Protein AF-A0AAE0WHZ8-F1 (afdb_monomer)

pLDDT: mean 71.5, std 16.74, range [36.38, 95.0]

Sequence (108 aa):
MPCGLILYGVTLAHEMHWIAPIVGTGFVAFGLSVGGAVTMSYILDCYKEIGTQAITSIILIRNIVGFGITWGIQPWITGRLCLFIFGKAARGMTAKRYQSMALKVAVF

Solvent-accessible surface area (backbone atoms only — not comparable to full-atom values): 6044 Å² total; per-residue (Å²): 77,69,69,18,53,50,42,30,52,52,32,68,73,65,76,51,66,80,64,55,41,53,54,12,51,48,43,36,50,50,46,52,53,51,51,54,51,54,52,53,54,51,48,42,72,75,30,74,91,53,27,70,63,56,50,50,54,52,50,51,53,52,50,51,52,52,48,50,51,52,60,66,44,47,62,43,61,77,40,70,51,42,58,53,54,50,57,60,47,62,77,76,53,78,76,78,65,56,63,63,50,54,59,59,59,71,74,105

Radius of gyration: 18.34 Å; Cα contacts (8 Å, |Δi|>4): 41; chains: 1; bounding box: 38×27×50 Å

Mean predicted aligned error: 12.13 Å

Organism: NCBI:txid574656

Secondary structure (DSSP, 8-state):
-HHHHHHHHHHHHTT--THHHHHHHHHHHHHHHHHHHHHHHHHHHH-TTTHHHHHHHHHHHHHHHHHHHHHHHHHHHHTTHHHHHHHHHTTTS-TTTHHHHHHHHTT-

Foldseek 3Di:
DVVLVVQLVVCVVPVDDPVSNVV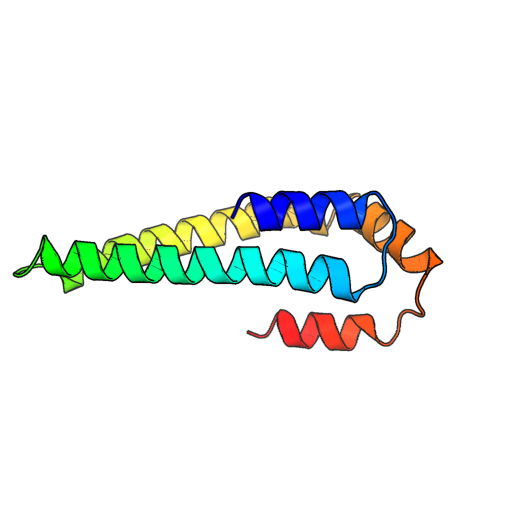SVVVVVVVVVVVVVVVLVVLCVVCVPCSVVVSVVVVVVVVVVVVVVVVVCVCVCVDDVVCVVCVVVVVPDDDPPVVVVVVVVVVD

Structure (mmCIF, N/CA/C/O backbone):
data_AF-A0AAE0WHZ8-F1
#
_entry.id   AF-A0AAE0WHZ8-F1
#
loop_
_atom_site.group_PDB
_atom_site.id
_atom_site.type_symbol
_atom_site.label_atom_id
_atom_site.label_alt_id
_atom_site.label_comp_id
_atom_site.label_asym_id
_atom_site.label_entity_id
_atom_site.label_seq_id
_atom_site.pdbx_PDB_ins_code
_atom_site.Cartn_x
_atom_site.Cartn_y
_atom_site.Cartn_z
_atom_site.occupancy
_atom_site.B_iso_or_equiv
_atom_site.auth_seq_id
_atom_site.auth_comp_id
_atom_site.auth_asym_id
_atom_site.auth_atom_id
_atom_site.pdbx_PDB_model_num
ATOM 1 N N . MET A 1 1 ? -2.776 -7.580 -5.957 1.00 73.00 1 MET A N 1
ATOM 2 C CA . MET A 1 1 ? -1.432 -6.962 -5.892 1.00 73.00 1 MET A CA 1
ATOM 3 C C . MET A 1 1 ? -0.361 -7.768 -6.634 1.00 73.00 1 MET A C 1
ATOM 5 O O . MET A 1 1 ? 0.174 -7.216 -7.584 1.00 73.00 1 MET A O 1
ATOM 9 N N . PRO A 1 2 ? -0.054 -9.042 -6.301 1.00 78.81 2 PRO A N 1
ATOM 10 C CA . PRO A 1 2 ? 1.135 -9.724 -6.840 1.00 78.81 2 PRO A CA 1
ATOM 11 C C . PRO A 1 2 ? 1.072 -9.983 -8.352 1.00 78.81 2 PRO A C 1
ATOM 13 O O . PRO A 1 2 ? 2.030 -9.701 -9.059 1.00 78.81 2 PRO A O 1
ATOM 16 N N . CYS A 1 3 ? -0.081 -10.419 -8.872 1.00 78.56 3 CYS A N 1
ATOM 17 C CA . CYS A 1 3 ? -0.269 -10.635 -10.311 1.00 78.56 3 CYS A CA 1
ATOM 18 C C . CYS A 1 3 ? -0.098 -9.337 -11.130 1.00 78.56 3 CYS A C 1
ATOM 20 O O . CYS A 1 3 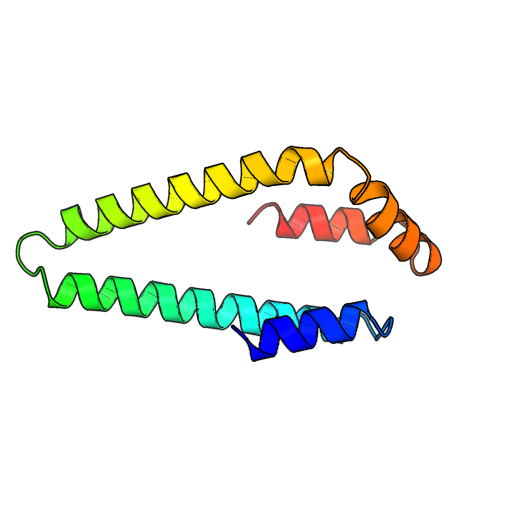? 0.562 -9.337 -12.162 1.00 78.56 3 CYS A O 1
ATOM 22 N N . GLY A 1 4 ? -0.607 -8.204 -10.626 1.00 78.00 4 GLY A N 1
ATOM 23 C CA . GLY A 1 4 ? -0.461 -6.899 -11.283 1.00 78.00 4 GLY A CA 1
ATOM 24 C C . GLY A 1 4 ? 0.979 -6.369 -11.280 1.00 78.00 4 GLY A C 1
ATOM 25 O O . GLY A 1 4 ? 1.416 -5.798 -12.274 1.00 78.00 4 GLY A O 1
ATOM 26 N N . LEU A 1 5 ? 1.741 -6.622 -10.207 1.00 77.75 5 LEU A N 1
ATOM 27 C CA . LEU A 1 5 ? 3.167 -6.273 -10.126 1.00 77.75 5 LEU A CA 1
ATOM 28 C C . LEU A 1 5 ? 4.021 -7.110 -11.085 1.00 77.75 5 LEU A C 1
ATOM 30 O O . LEU A 1 5 ? 4.916 -6.572 -11.735 1.00 77.75 5 LEU A O 1
ATOM 34 N N . ILE A 1 6 ? 3.719 -8.406 -11.208 1.00 81.69 6 ILE A N 1
ATOM 35 C CA . ILE A 1 6 ? 4.392 -9.298 -12.162 1.00 81.69 6 ILE A CA 1
ATOM 36 C C . ILE A 1 6 ? 4.081 -8.861 -13.595 1.00 81.69 6 ILE A C 1
ATOM 38 O O . ILE A 1 6 ? 5.003 -8.705 -14.392 1.00 81.69 6 ILE A O 1
ATOM 42 N N . LEU A 1 7 ? 2.808 -8.596 -13.913 1.00 78.56 7 LEU A N 1
ATOM 43 C CA . LEU A 1 7 ? 2.405 -8.132 -15.241 1.00 78.56 7 LEU A CA 1
ATOM 44 C C . LEU A 1 7 ? 3.108 -6.817 -15.601 1.00 78.56 7 LEU A C 1
ATOM 46 O O . LEU A 1 7 ? 3.695 -6.721 -16.675 1.00 78.56 7 LEU A O 1
ATOM 50 N N . TYR A 1 8 ? 3.119 -5.850 -14.677 1.00 74.44 8 TYR A N 1
ATOM 51 C CA . TYR A 1 8 ? 3.784 -4.560 -14.856 1.00 74.44 8 TYR A CA 1
ATOM 52 C C . TYR A 1 8 ? 5.299 -4.717 -15.088 1.00 74.44 8 TYR A C 1
ATOM 54 O O . TYR A 1 8 ? 5.849 -4.141 -16.031 1.00 74.44 8 TYR A O 1
ATOM 62 N N . GLY A 1 9 ? 5.968 -5.559 -14.294 1.00 71.69 9 GLY A N 1
ATOM 63 C CA . GLY A 1 9 ? 7.396 -5.850 -14.448 1.00 71.69 9 GLY A CA 1
ATOM 64 C C . GLY A 1 9 ? 7.737 -6.530 -15.779 1.00 71.69 9 GLY A C 1
ATOM 65 O O . GLY A 1 9 ? 8.676 -6.118 -16.460 1.00 71.69 9 GLY A O 1
ATOM 66 N N . VAL A 1 10 ? 6.944 -7.518 -16.200 1.00 75.56 10 VAL A N 1
ATOM 67 C CA . VAL A 1 10 ? 7.148 -8.238 -17.470 1.00 75.56 10 VAL A CA 1
ATOM 68 C C . VAL A 1 10 ? 6.890 -7.329 -18.675 1.00 75.56 10 VAL A C 1
ATOM 70 O O . VAL A 1 10 ? 7.639 -7.392 -19.652 1.00 75.56 10 VAL A O 1
ATOM 73 N N . THR A 1 11 ? 5.898 -6.434 -18.600 1.00 70.69 11 THR A N 1
ATOM 74 C CA . THR A 1 11 ? 5.634 -5.447 -19.662 1.00 70.69 11 THR A CA 1
ATOM 75 C C . THR A 1 11 ? 6.750 -4.426 -19.836 1.00 70.69 11 THR A C 1
ATOM 77 O O . THR A 1 11 ? 7.022 -4.026 -20.966 1.00 70.69 11 THR A O 1
ATOM 80 N N . LEU A 1 12 ? 7.427 -4.040 -18.750 1.00 63.00 12 LEU A N 1
ATOM 81 C CA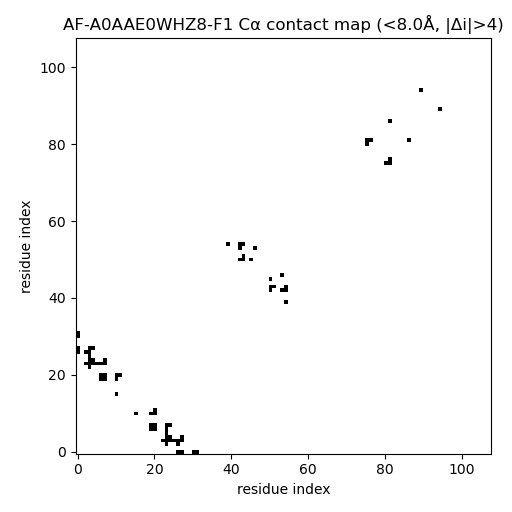 . LEU A 1 12 ? 8.586 -3.146 -18.806 1.00 63.00 12 LEU A CA 1
ATOM 82 C C . LEU A 1 12 ? 9.828 -3.830 -19.397 1.00 63.00 12 LEU A C 1
ATOM 84 O O . LEU A 1 12 ? 10.646 -3.161 -20.026 1.00 63.00 12 LEU A O 1
ATOM 88 N N . ALA A 1 13 ? 9.975 -5.145 -19.211 1.00 72.94 13 ALA A N 1
ATOM 89 C CA . ALA A 1 13 ? 11.110 -5.908 -19.731 1.00 72.94 13 ALA A CA 1
ATOM 90 C C . ALA A 1 13 ? 11.004 -6.216 -21.238 1.00 72.94 13 ALA A C 1
ATOM 92 O O . ALA A 1 13 ? 12.027 -6.258 -21.915 1.00 72.94 13 ALA A O 1
ATOM 93 N N . HIS A 1 14 ? 9.789 -6.410 -21.761 1.00 72.81 14 HIS A N 1
ATOM 94 C CA . HIS A 1 14 ? 9.550 -6.860 -23.141 1.00 72.81 14 HIS A CA 1
ATOM 95 C C . HIS A 1 14 ? 9.120 -5.755 -24.128 1.00 72.81 14 HIS A C 1
ATOM 97 O O . HIS A 1 14 ? 8.705 -6.082 -25.235 1.00 72.81 14 HIS A O 1
ATOM 103 N N . GLU A 1 15 ? 9.182 -4.469 -23.748 1.00 61.69 15 GLU A N 1
ATOM 104 C CA . GLU A 1 15 ? 8.775 -3.315 -24.588 1.00 61.69 15 GLU A CA 1
ATOM 105 C C . GLU A 1 15 ? 7.424 -3.527 -25.313 1.00 61.69 15 GLU A C 1
ATOM 107 O O . GLU A 1 15 ? 7.247 -3.201 -26.487 1.00 61.69 15 GLU A O 1
ATOM 112 N N . MET A 1 16 ? 6.453 -4.111 -24.601 1.00 63.00 16 MET A N 1
ATOM 113 C CA . MET A 1 16 ? 5.150 -4.472 -25.164 1.00 63.00 16 MET A CA 1
ATOM 114 C C . MET A 1 16 ? 4.231 -3.255 -25.350 1.00 63.00 16 MET A C 1
ATOM 116 O O . MET A 1 16 ? 4.436 -2.187 -24.774 1.00 63.00 16 MET A O 1
ATOM 120 N N . HIS A 1 17 ? 3.171 -3.441 -26.144 1.00 64.62 17 HIS A N 1
ATOM 121 C CA . HIS A 1 17 ? 2.161 -2.427 -26.459 1.00 64.62 17 HIS A CA 1
ATOM 122 C C . HIS A 1 17 ? 1.655 -1.689 -25.202 1.00 64.62 17 HIS A C 1
ATOM 124 O O . HIS A 1 17 ? 1.356 -2.316 -24.186 1.00 64.62 17 HIS A O 1
ATOM 130 N N . TRP A 1 18 ? 1.501 -0.363 -25.294 1.00 66.75 18 TRP A N 1
ATOM 131 C CA . TRP A 1 18 ? 1.189 0.569 -24.191 1.00 66.75 18 TRP A CA 1
ATOM 132 C C . TRP A 1 18 ? -0.018 0.199 -23.305 1.00 66.75 18 TRP A C 1
ATOM 134 O O . TRP A 1 18 ? -0.092 0.629 -22.158 1.00 66.75 18 TRP A O 1
ATOM 144 N N . ILE A 1 19 ? -0.946 -0.618 -23.810 1.00 73.44 19 ILE A N 1
ATOM 145 C CA . ILE A 1 19 ? -2.121 -1.112 -23.077 1.00 73.44 19 ILE A CA 1
ATOM 146 C C . ILE A 1 19 ? -1.739 -2.105 -21.973 1.00 73.44 19 ILE A C 1
ATOM 148 O O . ILE A 1 19 ? -2.346 -2.109 -20.904 1.00 73.44 19 ILE A O 1
ATOM 152 N N . ALA A 1 20 ? -0.724 -2.936 -22.195 1.00 70.94 20 ALA A N 1
ATOM 153 C CA . ALA A 1 20 ? -0.354 -3.996 -21.265 1.00 70.94 20 ALA A CA 1
ATOM 154 C C . ALA A 1 20 ? 0.097 -3.479 -19.873 1.00 70.94 20 ALA A C 1
ATOM 156 O O . ALA A 1 20 ? -0.408 -3.989 -18.868 1.00 70.94 20 ALA A O 1
ATOM 157 N N . PRO A 1 21 ? 0.954 -2.440 -19.753 1.00 72.81 21 PRO A N 1
ATOM 158 C CA . PRO A 1 21 ? 1.288 -1.868 -18.447 1.00 72.81 21 PRO A CA 1
ATOM 159 C C . PRO A 1 21 ? 0.104 -1.152 -17.773 1.00 72.81 21 PRO A C 1
ATOM 161 O O . PRO A 1 21 ? 0.033 -1.153 -16.546 1.00 72.81 21 PRO A O 1
ATOM 164 N N . ILE A 1 22 ? -0.855 -0.603 -18.536 1.00 78.00 22 ILE A N 1
ATOM 165 C CA . ILE A 1 22 ? -2.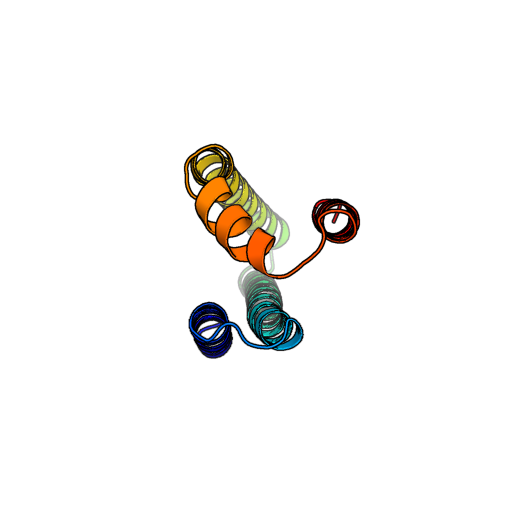071 0.044 -17.995 1.00 78.00 22 ILE A CA 1
ATOM 166 C C . ILE A 1 22 ? -2.983 -0.983 -17.312 1.00 78.00 22 ILE A C 1
ATOM 168 O O . ILE A 1 22 ? -3.540 -0.726 -16.246 1.00 78.00 22 ILE A O 1
ATOM 172 N N . VAL A 1 23 ? -3.115 -2.176 -17.892 1.00 81.62 23 VAL A N 1
ATOM 173 C CA . VAL A 1 23 ? -3.881 -3.265 -17.268 1.00 81.62 23 VAL A CA 1
ATOM 174 C C . VAL A 1 23 ? -3.207 -3.716 -15.965 1.00 81.62 23 VAL A C 1
ATOM 176 O O . VAL A 1 23 ? -3.884 -3.932 -14.960 1.00 81.62 23 VAL A O 1
ATOM 179 N N . GLY A 1 24 ? -1.871 -3.784 -15.942 1.00 79.25 24 GLY A N 1
ATOM 180 C CA . GLY A 1 24 ? -1.097 -4.140 -14.748 1.00 79.25 24 GLY A CA 1
ATOM 181 C C . GLY A 1 24 ? -1.289 -3.154 -13.597 1.00 79.25 24 GLY A C 1
ATOM 182 O O . GLY A 1 24 ? -1.575 -3.571 -12.471 1.00 79.25 24 GLY A O 1
ATOM 183 N N . THR A 1 25 ? -1.214 -1.850 -13.877 1.00 78.75 25 THR A N 1
ATOM 184 C CA . THR A 1 25 ? -1.478 -0.809 -12.871 1.00 78.75 25 THR A CA 1
ATOM 185 C C . THR A 1 25 ? -2.940 -0.791 -12.429 1.00 78.75 25 THR A C 1
ATOM 187 O O . THR A 1 25 ? -3.198 -0.590 -11.244 1.00 78.75 25 THR A O 1
ATOM 190 N N . GLY A 1 26 ? -3.891 -1.100 -13.316 1.00 83.50 26 GLY A N 1
ATOM 191 C CA . GLY A 1 26 ? -5.309 -1.254 -12.973 1.00 83.50 26 GLY A CA 1
ATOM 192 C C . GLY A 1 26 ? -5.562 -2.344 -11.925 1.00 83.50 26 GLY A C 1
ATOM 193 O O . GLY A 1 26 ? -6.242 -2.102 -10.927 1.00 83.50 26 GLY A O 1
ATOM 194 N N . PHE A 1 27 ? -4.946 -3.521 -12.075 1.00 85.62 27 PHE A N 1
ATOM 195 C CA . PHE A 1 27 ? -5.044 -4.595 -11.075 1.00 85.62 27 PHE A CA 1
ATOM 196 C C . PHE A 1 27 ? -4.383 -4.238 -9.733 1.00 85.62 27 PHE A C 1
ATOM 198 O O . PHE A 1 27 ? -4.814 -4.718 -8.676 1.00 85.62 27 PHE A O 1
ATOM 205 N N . VAL A 1 28 ? -3.329 -3.416 -9.761 1.00 85.62 28 VAL A N 1
ATOM 206 C CA . VAL A 1 28 ? -2.667 -2.890 -8.557 1.00 85.62 28 VAL A CA 1
ATOM 207 C C . VAL A 1 28 ? -3.511 -1.806 -7.880 1.00 85.62 28 VAL A C 1
ATOM 209 O O . VAL A 1 28 ? -3.605 -1.793 -6.660 1.00 85.62 28 VAL A O 1
ATOM 212 N N . ALA A 1 29 ? -4.191 -0.943 -8.629 1.00 85.69 29 ALA A N 1
ATOM 213 C CA . ALA A 1 29 ? -5.113 0.035 -8.054 1.00 85.69 29 ALA A CA 1
ATOM 214 C C . ALA A 1 29 ? -6.326 -0.660 -7.418 1.00 85.69 29 ALA A C 1
ATOM 216 O O . ALA A 1 29 ? -6.658 -0.409 -6.260 1.00 85.69 29 ALA A O 1
ATOM 217 N N . PHE A 1 30 ? -6.923 -1.615 -8.137 1.00 87.75 30 PHE A N 1
ATOM 218 C CA . PHE A 1 30 ? -8.124 -2.322 -7.701 1.00 87.75 30 PHE A CA 1
ATOM 219 C C . PHE A 1 30 ? -7.955 -2.992 -6.334 1.00 87.75 30 PHE A C 1
ATOM 221 O O . PHE A 1 30 ? -8.732 -2.743 -5.416 1.00 87.75 30 PHE A O 1
ATOM 228 N N . GLY A 1 31 ? -6.923 -3.819 -6.149 1.00 87.81 31 GLY A N 1
ATOM 229 C CA . GLY A 1 31 ? -6.769 -4.497 -4.859 1.00 87.81 31 GLY A CA 1
ATOM 230 C C . GLY A 1 31 ? -6.280 -3.585 -3.724 1.00 87.81 31 GLY A C 1
ATOM 231 O O . GLY A 1 31 ? -6.459 -3.956 -2.567 1.00 87.81 31 GLY A O 1
ATOM 232 N N . LEU A 1 32 ? -5.722 -2.402 -4.017 1.00 86.75 32 LEU A N 1
ATOM 233 C CA . LEU A 1 32 ? -5.415 -1.400 -2.993 1.00 86.75 32 LEU A CA 1
ATOM 234 C C . LEU A 1 32 ? -6.711 -0.742 -2.497 1.00 86.75 32 LEU A C 1
ATOM 236 O O . LEU A 1 32 ? -6.906 -0.595 -1.291 1.00 86.75 32 LEU A O 1
ATOM 240 N N . SER A 1 33 ? -7.625 -0.418 -3.420 1.00 88.75 33 SER A N 1
ATOM 241 C CA . SER A 1 33 ? -8.955 0.117 -3.108 1.00 88.75 33 SER A CA 1
ATOM 242 C C . SER A 1 33 ? -9.812 -0.887 -2.336 1.00 88.75 33 SER A C 1
ATOM 244 O O . SER A 1 33 ? -10.380 -0.531 -1.304 1.00 88.75 33 SER A O 1
ATOM 246 N N . VAL A 1 34 ? -9.857 -2.149 -2.780 1.00 92.62 34 VAL A N 1
ATOM 247 C CA . VAL A 1 34 ? -10.608 -3.214 -2.091 1.00 92.62 34 VAL A CA 1
ATOM 248 C C . VAL A 1 34 ? -10.036 -3.472 -0.697 1.00 92.62 34 VAL A C 1
ATOM 250 O O . VAL A 1 34 ? -10.791 -3.497 0.271 1.00 92.62 34 VAL A O 1
ATOM 253 N N . GLY A 1 35 ? -8.710 -3.593 -0.562 1.00 89.00 35 GLY A N 1
ATOM 254 C CA . GLY A 1 35 ? -8.072 -3.767 0.745 1.00 89.00 35 GLY A CA 1
ATOM 255 C C . GLY A 1 35 ? -8.365 -2.600 1.691 1.00 89.00 35 GLY A C 1
ATOM 256 O O . GLY A 1 35 ? -8.746 -2.814 2.838 1.00 89.00 35 GLY A O 1
ATOM 257 N N . GLY A 1 36 ? -8.272 -1.364 1.191 1.00 87.88 36 GLY A N 1
ATOM 258 C CA . GLY A 1 36 ? -8.560 -0.163 1.970 1.00 87.88 36 GLY A CA 1
ATOM 259 C C . GLY A 1 36 ? -9.997 -0.099 2.494 1.00 87.88 36 GLY A C 1
ATOM 260 O O . GLY A 1 36 ? -10.183 0.243 3.663 1.00 87.88 36 GLY A O 1
ATOM 261 N N . ALA A 1 37 ? -10.978 -0.446 1.656 1.00 89.19 37 ALA A N 1
ATOM 262 C CA . ALA A 1 37 ? -12.392 -0.457 2.023 1.00 89.19 37 ALA A CA 1
ATOM 263 C C . ALA A 1 37 ? -12.710 -1.548 3.058 1.00 89.19 37 ALA A C 1
ATOM 265 O O . ALA A 1 37 ? -13.333 -1.260 4.078 1.00 89.19 37 ALA A O 1
ATOM 266 N N . VAL A 1 38 ? -12.208 -2.773 2.852 1.00 91.88 38 VAL A N 1
ATOM 267 C CA . VAL A 1 38 ? -12.430 -3.902 3.775 1.00 91.88 38 VAL A CA 1
ATOM 268 C C . VAL A 1 38 ? -11.840 -3.615 5.157 1.00 91.88 38 VAL A C 1
ATOM 270 O O . VAL A 1 38 ? -12.491 -3.868 6.168 1.00 91.88 38 VAL A O 1
ATOM 273 N N . THR A 1 39 ? -10.636 -3.036 5.227 1.00 89.00 39 THR A N 1
ATOM 274 C CA . THR A 1 39 ? -10.023 -2.664 6.511 1.00 89.00 39 THR A CA 1
ATOM 275 C C . THR A 1 39 ? -10.855 -1.623 7.263 1.00 89.00 39 THR A C 1
ATOM 277 O O . THR A 1 39 ? -11.045 -1.761 8.467 1.00 89.00 39 THR A O 1
ATOM 280 N N . MET A 1 40 ? -11.370 -0.597 6.575 1.00 86.25 40 MET A N 1
ATOM 281 C CA . MET A 1 40 ? -12.199 0.444 7.202 1.00 86.25 40 MET A CA 1
ATOM 282 C C . MET A 1 40 ? -13.512 -0.119 7.756 1.00 86.25 40 MET A C 1
ATOM 284 O O . MET A 1 40 ? -13.872 0.203 8.888 1.00 86.25 40 MET A O 1
ATOM 288 N N . SER A 1 41 ? -14.189 -0.990 7.004 1.00 88.88 41 SER A N 1
ATOM 289 C CA . SER A 1 41 ? -15.403 -1.670 7.473 1.00 88.88 41 SER A CA 1
ATOM 290 C C . SER A 1 41 ? -15.130 -2.557 8.690 1.00 88.88 41 SER A C 1
ATOM 292 O O . SER A 1 41 ? -15.861 -2.483 9.670 1.00 88.88 41 SER A O 1
ATOM 294 N N . TYR A 1 42 ? -14.022 -3.303 8.693 1.00 88.62 42 TYR A N 1
ATOM 295 C CA . TYR A 1 42 ? -13.652 -4.151 9.829 1.00 88.62 42 TYR A CA 1
ATOM 296 C C . TYR A 1 42 ? -13.425 -3.355 11.126 1.00 88.62 42 TYR A C 1
ATOM 298 O O . TYR A 1 42 ? -13.846 -3.766 12.205 1.00 88.62 42 TYR A O 1
ATOM 306 N N . ILE A 1 43 ? -12.788 -2.184 11.035 1.00 84.75 43 ILE A N 1
ATOM 307 C CA . ILE A 1 43 ? -12.550 -1.318 12.201 1.00 84.75 43 ILE A CA 1
ATOM 308 C C . ILE A 1 43 ? -13.872 -0.808 12.788 1.00 84.75 43 ILE A C 1
ATOM 310 O O . ILE A 1 43 ? -14.013 -0.760 14.010 1.00 84.75 43 ILE A O 1
ATOM 314 N N . LEU A 1 44 ? -14.839 -0.456 11.935 1.00 84.50 44 LEU A N 1
ATOM 315 C CA . LEU A 1 44 ? -16.180 -0.048 12.365 1.00 84.50 44 LEU A CA 1
ATOM 316 C C . LEU A 1 44 ? -16.914 -1.172 13.093 1.00 84.50 44 LEU A C 1
ATOM 318 O O . LEU A 1 44 ? -17.572 -0.919 14.102 1.00 84.50 44 LEU A O 1
ATOM 322 N N . ASP A 1 45 ? -16.762 -2.403 12.610 1.00 85.50 45 ASP A N 1
ATOM 323 C CA . ASP A 1 45 ? -17.397 -3.569 13.217 1.00 85.50 45 ASP A CA 1
ATOM 324 C C . ASP A 1 45 ? -16.789 -3.911 14.587 1.00 85.50 45 ASP A C 1
ATOM 326 O O . ASP A 1 45 ? -17.523 -4.267 15.513 1.00 85.50 45 ASP A O 1
ATOM 330 N N . CYS A 1 46 ? -15.469 -3.754 14.754 1.00 85.25 46 CYS A N 1
ATOM 331 C CA . CYS A 1 46 ? -14.772 -4.025 16.016 1.00 85.25 46 CYS A CA 1
ATOM 332 C C . CYS A 1 46 ? -14.879 -2.893 17.057 1.00 85.25 46 CYS A C 1
ATOM 334 O O . CYS A 1 46 ? -14.839 -3.176 18.253 1.00 85.25 46 CYS A O 1
ATOM 336 N N . TYR A 1 47 ? -15.021 -1.629 16.639 1.00 77.69 47 TYR A N 1
ATOM 337 C CA . TYR A 1 47 ? -15.054 -0.456 17.528 1.00 77.69 47 TYR A CA 1
ATOM 338 C C . TYR A 1 47 ? -16.351 0.348 17.383 1.00 77.69 47 TYR A C 1
ATOM 340 O O . TYR A 1 47 ? -16.342 1.503 16.965 1.00 77.69 47 TYR A O 1
ATOM 348 N N . LYS A 1 48 ? -17.483 -0.236 17.785 1.00 72.38 48 LYS A N 1
ATOM 349 C CA . LYS A 1 48 ? -18.810 0.393 17.642 1.00 72.38 48 LYS A CA 1
ATOM 350 C C . LYS A 1 48 ? -18.986 1.726 18.381 1.00 72.38 48 LYS A C 1
ATOM 352 O O . LYS A 1 48 ? -19.665 2.603 17.862 1.00 72.38 48 LYS A O 1
ATOM 357 N N . GLU A 1 49 ? -18.373 1.904 19.552 1.00 74.75 49 GLU A N 1
ATOM 358 C CA . GLU A 1 49 ? -18.539 3.135 20.349 1.00 74.75 49 GLU A CA 1
ATOM 359 C C . GLU A 1 49 ? -17.549 4.253 19.989 1.00 74.75 49 GLU A C 1
ATOM 361 O O . GLU A 1 49 ? -17.853 5.429 20.170 1.00 74.75 49 GLU A O 1
ATOM 366 N N . ILE A 1 50 ? -16.372 3.911 19.450 1.00 79.50 50 ILE A N 1
ATOM 367 C CA . ILE A 1 50 ? -15.278 4.869 19.184 1.00 79.50 50 ILE A CA 1
ATOM 368 C C . ILE A 1 50 ? -14.836 4.849 17.707 1.00 79.50 50 ILE A C 1
ATOM 370 O O . ILE A 1 50 ? -13.777 5.372 17.347 1.00 79.50 50 ILE A O 1
ATOM 374 N N . GLY A 1 51 ? -15.646 4.247 16.831 1.00 77.19 51 GLY A N 1
ATOM 375 C CA . GLY A 1 51 ? -15.268 3.897 15.459 1.00 77.19 51 GLY A CA 1
ATOM 376 C C . GLY A 1 51 ? -14.766 5.084 14.642 1.00 77.19 51 GLY A C 1
ATOM 377 O O . GLY A 1 51 ? -13.740 4.988 13.974 1.00 77.19 51 GLY A O 1
ATOM 378 N N . THR A 1 52 ? -15.409 6.245 14.767 1.00 81.25 52 THR A N 1
ATOM 379 C CA . THR A 1 52 ? -15.015 7.456 14.030 1.00 81.25 52 THR A CA 1
ATOM 380 C C . THR A 1 52 ? -13.631 7.971 14.431 1.00 81.25 52 THR A C 1
ATOM 382 O O . THR A 1 52 ? -12.847 8.367 13.567 1.00 81.25 52 THR A O 1
ATOM 385 N N . GLN A 1 53 ? -13.291 7.944 15.723 1.00 86.81 53 GLN A N 1
ATOM 386 C CA . GLN A 1 53 ? -11.979 8.405 16.194 1.00 86.81 53 GLN A CA 1
ATOM 387 C C . GLN A 1 53 ? -10.869 7.432 15.765 1.00 86.81 53 GLN A C 1
ATOM 389 O O . GLN A 1 53 ? -9.803 7.867 15.327 1.00 86.81 53 GLN A O 1
ATOM 394 N N . ALA A 1 54 ? -11.149 6.125 15.805 1.00 85.88 54 ALA A N 1
ATOM 395 C CA . ALA A 1 54 ? -10.228 5.078 15.361 1.00 85.88 54 ALA A CA 1
ATOM 396 C C . ALA A 1 54 ? -9.972 5.109 13.841 1.00 85.88 54 ALA A C 1
ATOM 398 O O . ALA A 1 54 ? -8.836 4.976 13.393 1.00 85.88 54 ALA A O 1
ATOM 399 N N . ILE A 1 55 ? -11.002 5.336 13.023 1.00 89.00 55 ILE A N 1
ATOM 400 C CA . ILE A 1 55 ? -10.827 5.465 11.569 1.00 89.00 55 ILE A CA 1
ATOM 401 C C . ILE A 1 55 ? -10.026 6.720 11.227 1.00 89.00 55 ILE A C 1
ATOM 403 O O . ILE A 1 55 ? -9.129 6.669 10.384 1.00 89.00 55 ILE A O 1
ATOM 407 N N . THR A 1 56 ? -10.322 7.842 11.888 1.00 89.50 56 THR A N 1
ATOM 408 C CA . THR A 1 56 ? -9.653 9.121 11.616 1.00 89.50 56 THR A CA 1
ATOM 409 C C . THR A 1 56 ? -8.153 9.034 11.905 1.00 89.50 56 THR A C 1
ATOM 411 O O . THR A 1 56 ? -7.351 9.481 11.084 1.00 89.50 56 THR A O 1
ATOM 414 N N . SER A 1 57 ? -7.740 8.391 13.004 1.00 89.62 57 SER A N 1
ATOM 415 C CA . SER A 1 57 ? -6.315 8.197 13.316 1.00 89.62 57 SER A CA 1
ATOM 416 C C . SER A 1 57 ? -5.600 7.314 12.283 1.00 89.62 57 SER A C 1
ATOM 418 O O . SER A 1 57 ? -4.480 7.621 11.871 1.00 89.62 57 SER A O 1
ATOM 420 N N . ILE A 1 58 ? -6.261 6.274 11.773 1.00 89.44 58 ILE A N 1
ATOM 421 C CA . ILE A 1 58 ? -5.708 5.395 10.731 1.00 89.44 58 ILE A CA 1
ATOM 422 C C . ILE A 1 58 ? -5.598 6.119 9.385 1.00 89.44 58 ILE A C 1
ATOM 424 O O . ILE A 1 58 ? -4.615 5.936 8.662 1.00 89.44 58 ILE A O 1
ATOM 428 N N . ILE A 1 59 ? -6.569 6.970 9.045 1.00 90.00 59 ILE A N 1
ATOM 429 C CA . ILE A 1 59 ? -6.503 7.824 7.852 1.00 90.00 59 ILE A CA 1
ATOM 430 C C . ILE A 1 59 ? -5.337 8.812 7.970 1.00 90.00 59 ILE A C 1
ATOM 432 O O . ILE A 1 59 ? -4.600 8.990 7.000 1.00 90.00 59 ILE A O 1
ATOM 436 N N . LEU A 1 60 ? -5.118 9.413 9.142 1.00 92.12 60 LEU A N 1
ATOM 437 C CA . LEU A 1 60 ? -3.979 10.308 9.371 1.00 92.12 60 LEU A CA 1
ATOM 438 C C . LEU A 1 60 ? -2.643 9.588 9.153 1.00 92.12 60 LEU A C 1
ATOM 440 O O . LEU A 1 60 ? -1.814 10.066 8.378 1.00 92.12 60 LEU A O 1
ATOM 444 N N . ILE A 1 61 ? -2.462 8.403 9.744 1.00 91.62 61 ILE A N 1
ATOM 445 C CA . ILE A 1 61 ? -1.253 7.586 9.545 1.00 91.62 61 ILE A CA 1
ATOM 446 C C . ILE A 1 61 ? -1.065 7.252 8.058 1.00 91.62 61 ILE A C 1
ATOM 448 O O . ILE A 1 61 ? 0.038 7.380 7.526 1.00 91.62 61 ILE A O 1
ATOM 452 N N . ARG A 1 62 ? -2.145 6.887 7.356 1.00 88.06 62 ARG A N 1
ATOM 453 C CA . ARG A 1 62 ? -2.109 6.580 5.918 1.00 88.06 62 ARG A CA 1
ATOM 454 C C . ARG A 1 62 ? -1.637 7.777 5.081 1.00 88.06 62 ARG A C 1
ATOM 456 O O . ARG A 1 62 ? -0.833 7.593 4.169 1.00 88.06 62 ARG A O 1
ATOM 463 N N . ASN A 1 63 ? -2.088 8.989 5.406 1.00 89.38 63 ASN A N 1
ATOM 464 C CA . ASN A 1 63 ? -1.672 10.215 4.718 1.00 89.38 63 ASN A CA 1
ATOM 465 C C . ASN A 1 63 ? -0.212 10.586 5.009 1.00 89.38 63 ASN A C 1
ATOM 467 O O . ASN A 1 63 ? 0.498 11.001 4.097 1.00 89.38 63 ASN A O 1
ATOM 471 N N . ILE A 1 64 ? 0.267 10.378 6.240 1.00 95.00 64 ILE A N 1
ATOM 472 C CA . ILE A 1 64 ? 1.675 10.614 6.599 1.00 95.00 64 ILE A CA 1
ATOM 473 C C . ILE A 1 64 ? 2.595 9.659 5.832 1.00 95.00 64 ILE A C 1
ATOM 475 O O . ILE A 1 64 ? 3.608 10.090 5.284 1.00 95.00 64 ILE A O 1
ATOM 479 N N . VAL A 1 65 ? 2.233 8.376 5.736 1.00 90.75 65 VAL A N 1
ATOM 480 C CA . VAL A 1 65 ? 2.993 7.398 4.942 1.00 90.75 65 VAL A CA 1
ATOM 481 C C . VAL A 1 65 ? 2.984 7.779 3.459 1.00 90.75 65 VAL A C 1
ATOM 483 O O . VAL A 1 65 ? 4.036 7.758 2.822 1.00 90.75 65 VAL A O 1
ATOM 486 N N . GLY A 1 66 ? 1.833 8.189 2.915 1.00 84.88 66 GLY A N 1
ATOM 487 C CA . GLY A 1 66 ? 1.728 8.678 1.535 1.00 84.88 66 GLY A CA 1
ATOM 488 C C . GLY A 1 66 ? 2.609 9.903 1.267 1.00 84.88 66 GLY A C 1
ATOM 489 O O . GLY A 1 66 ? 3.330 9.947 0.266 1.00 84.88 66 GLY A O 1
ATOM 490 N N . PHE A 1 67 ? 2.626 10.861 2.194 1.00 86.88 67 PHE A N 1
ATOM 491 C CA . PHE A 1 67 ? 3.518 12.016 2.143 1.00 86.88 67 PHE A CA 1
ATOM 492 C C . PHE A 1 67 ? 4.995 11.604 2.216 1.00 86.88 67 PHE A C 1
ATOM 494 O O . PHE A 1 67 ? 5.796 12.059 1.402 1.00 86.88 67 PHE A O 1
ATOM 501 N N . GLY A 1 68 ? 5.353 10.691 3.123 1.00 89.69 68 GLY A N 1
ATOM 502 C CA . GLY A 1 68 ? 6.719 10.184 3.272 1.00 89.69 68 GLY A CA 1
ATOM 503 C C . GLY A 1 68 ? 7.232 9.467 2.022 1.00 89.69 68 GLY A C 1
ATOM 504 O O . GLY A 1 68 ? 8.357 9.714 1.591 1.00 89.69 68 GLY A O 1
ATOM 505 N N . ILE A 1 69 ? 6.395 8.640 1.388 1.00 83.75 69 ILE A N 1
ATOM 506 C CA . ILE A 1 69 ? 6.724 7.984 0.112 1.00 83.75 69 ILE A CA 1
ATOM 507 C C . ILE A 1 69 ? 6.917 9.032 -0.987 1.00 83.75 69 ILE A C 1
ATOM 509 O O . ILE A 1 69 ? 7.910 8.981 -1.706 1.00 83.75 69 ILE A O 1
ATOM 513 N N . THR A 1 70 ? 6.009 10.004 -1.097 1.00 79.12 70 THR A N 1
ATOM 514 C CA . THR A 1 70 ? 6.077 11.061 -2.121 1.00 79.12 70 THR A CA 1
ATOM 515 C C . THR A 1 70 ? 7.330 11.924 -1.955 1.00 79.12 70 THR A C 1
ATOM 517 O O . THR A 1 70 ? 8.024 12.225 -2.925 1.00 79.12 70 THR A O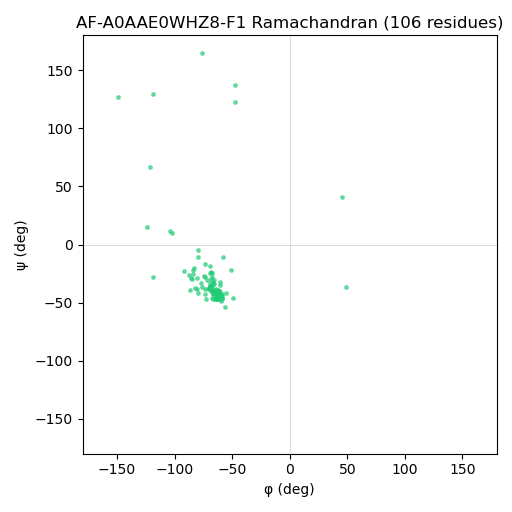 1
ATOM 520 N N . TRP A 1 71 ? 7.682 12.267 -0.718 1.00 81.81 71 TRP A N 1
ATOM 521 C CA . TRP A 1 71 ? 8.906 12.999 -0.411 1.00 81.81 71 TRP A CA 1
ATOM 522 C C . TRP A 1 71 ? 10.165 12.161 -0.689 1.00 81.81 71 TRP A C 1
ATOM 524 O O . TRP A 1 71 ? 11.124 12.662 -1.275 1.00 81.81 71 TRP A O 1
ATOM 534 N N . GLY A 1 72 ? 10.143 10.865 -0.362 1.00 79.06 72 GLY A N 1
ATOM 535 C CA . GLY A 1 72 ? 11.232 9.927 -0.650 1.00 79.06 72 GLY A CA 1
ATOM 536 C C . GLY A 1 72 ? 11.418 9.606 -2.138 1.00 79.06 72 GLY A C 1
ATOM 537 O O . GLY A 1 72 ? 12.528 9.274 -2.556 1.00 79.06 72 GLY A O 1
ATOM 538 N N . ILE A 1 73 ? 10.372 9.746 -2.958 1.00 75.94 73 ILE A N 1
ATOM 539 C CA . ILE A 1 73 ? 10.434 9.548 -4.415 1.00 75.94 73 ILE A CA 1
ATOM 540 C C . ILE A 1 73 ? 10.923 10.800 -5.160 1.00 75.94 73 ILE A C 1
ATOM 542 O O . ILE A 1 73 ? 11.470 10.689 -6.257 1.00 75.94 73 ILE A O 1
ATOM 546 N N . GLN A 1 74 ? 10.807 11.985 -4.554 1.00 69.44 74 GLN A N 1
ATOM 547 C CA . GLN A 1 74 ? 11.284 13.260 -5.102 1.00 69.44 74 GLN A CA 1
ATOM 548 C C . GLN A 1 74 ? 12.748 13.224 -5.617 1.00 69.44 74 GLN A C 1
ATOM 550 O O . GLN A 1 74 ? 12.988 13.674 -6.740 1.00 69.44 74 GLN A O 1
ATOM 555 N N . PRO A 1 75 ? 13.745 12.655 -4.898 1.00 66.25 75 PRO A N 1
ATOM 556 C CA . PRO A 1 75 ? 15.114 12.552 -5.415 1.00 66.25 75 PRO A CA 1
ATOM 557 C C . PRO A 1 75 ? 15.257 11.594 -6.609 1.00 66.25 75 PRO A C 1
ATOM 559 O O . PRO A 1 75 ? 16.161 11.773 -7.424 1.00 66.25 75 PRO A O 1
ATOM 562 N N . TRP A 1 76 ? 14.364 10.612 -6.759 1.00 61.22 76 TRP A N 1
ATOM 563 C CA . TRP A 1 76 ? 14.357 9.690 -7.902 1.00 61.22 76 TRP A CA 1
ATOM 564 C C . TRP A 1 76 ? 13.785 10.359 -9.152 1.00 61.22 76 TRP A C 1
ATOM 566 O O . TRP A 1 76 ? 14.276 10.140 -10.257 1.00 61.22 76 TRP A O 1
ATOM 576 N N . ILE A 1 77 ? 12.772 11.211 -8.989 1.00 61.19 77 ILE A N 1
ATOM 577 C CA . ILE A 1 77 ? 12.191 11.979 -10.097 1.00 61.19 77 ILE A CA 1
ATOM 578 C C . ILE A 1 77 ? 13.189 13.028 -10.603 1.00 61.19 77 ILE A C 1
ATOM 580 O O . ILE A 1 77 ? 13.310 13.232 -11.808 1.00 61.19 77 ILE A O 1
ATOM 584 N N . THR A 1 78 ? 13.953 13.655 -9.709 1.00 65.44 78 THR A N 1
ATOM 585 C CA . THR A 1 78 ? 14.923 14.694 -10.088 1.00 65.44 78 THR A CA 1
ATOM 586 C C . THR A 1 78 ? 16.277 14.119 -10.537 1.00 65.44 78 THR A C 1
ATOM 588 O O . THR A 1 78 ? 16.976 14.745 -11.332 1.00 65.44 78 THR A O 1
ATOM 591 N N . GLY A 1 79 ? 16.665 12.917 -10.091 1.00 63.75 79 GLY A N 1
ATOM 592 C CA . GLY A 1 79 ? 17.969 12.310 -10.386 1.00 63.75 79 GLY A CA 1
ATOM 593 C C . GLY A 1 79 ? 17.893 10.991 -11.159 1.00 63.75 79 GLY A C 1
ATOM 594 O O . GLY A 1 79 ? 17.215 10.075 -10.726 1.00 63.75 79 GLY A O 1
ATOM 595 N N . ARG A 1 80 ? 18.664 10.876 -12.257 1.00 54.59 80 ARG A N 1
ATOM 596 C CA . ARG A 1 80 ? 19.004 9.688 -13.097 1.00 54.59 80 ARG A CA 1
ATOM 597 C C . ARG A 1 80 ? 17.872 8.755 -13.587 1.00 54.59 80 ARG A C 1
ATOM 599 O O . ARG A 1 80 ? 17.949 8.316 -14.732 1.00 54.59 80 ARG A O 1
ATOM 606 N N . LEU A 1 81 ? 16.821 8.479 -12.817 1.00 53.12 81 LEU A N 1
ATOM 607 C CA . LEU A 1 81 ? 15.667 7.675 -13.226 1.00 53.12 81 LEU A CA 1
ATOM 608 C C . LEU A 1 81 ? 14.824 8.408 -14.275 1.00 53.12 81 LEU A C 1
ATOM 610 O O . LEU A 1 81 ? 14.371 7.780 -15.227 1.00 53.12 81 LEU A O 1
ATOM 614 N N . CYS A 1 82 ? 14.697 9.735 -14.172 1.00 52.94 82 CYS A N 1
ATOM 615 C CA . CYS A 1 82 ? 14.074 10.547 -15.216 1.00 52.94 82 CYS A CA 1
ATOM 616 C C . CYS A 1 82 ? 14.822 10.389 -16.549 1.00 52.94 82 CYS A C 1
ATOM 618 O O . CYS A 1 82 ? 14.194 10.085 -17.549 1.00 52.94 82 CYS A O 1
ATOM 620 N N . LEU A 1 83 ? 16.162 10.424 -16.568 1.00 48.91 83 LEU A N 1
ATOM 621 C CA . LEU A 1 83 ? 16.938 10.203 -17.797 1.00 48.91 83 LEU A CA 1
ATOM 622 C C . LEU A 1 83 ? 16.821 8.763 -18.337 1.00 48.91 83 LEU A C 1
ATOM 624 O O . LEU A 1 83 ? 16.862 8.566 -19.545 1.00 48.91 83 LEU A O 1
ATOM 628 N N . PHE A 1 84 ? 16.661 7.750 -17.480 1.00 52.41 84 PHE A N 1
ATOM 629 C CA . PHE A 1 84 ? 16.543 6.351 -17.912 1.00 52.41 84 PHE A CA 1
ATOM 630 C C . PHE A 1 84 ? 15.132 6.008 -18.421 1.00 52.41 84 PHE A C 1
ATOM 632 O O . PHE A 1 84 ? 14.991 5.367 -19.463 1.00 52.41 84 PHE A O 1
ATOM 639 N N . ILE A 1 85 ? 14.085 6.491 -17.738 1.00 54.34 85 ILE A N 1
ATOM 640 C CA . ILE A 1 85 ? 12.684 6.333 -18.155 1.00 54.34 85 ILE A CA 1
ATOM 641 C C . ILE A 1 85 ? 12.380 7.235 -19.359 1.00 54.34 85 ILE A C 1
ATOM 643 O O . ILE A 1 85 ? 11.858 6.740 -20.354 1.00 54.34 85 ILE A O 1
ATOM 647 N N . PHE A 1 86 ? 12.768 8.518 -19.342 1.00 48.41 86 PHE 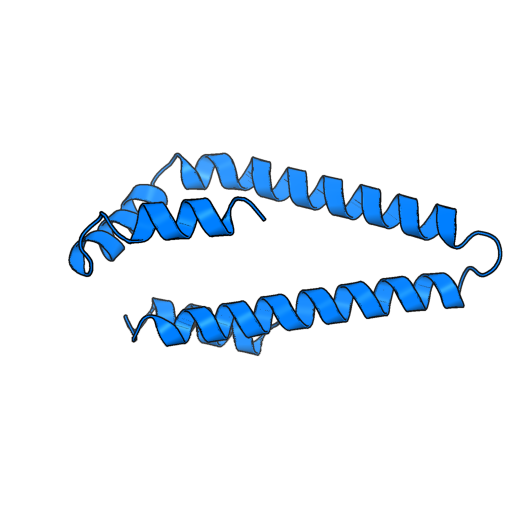A N 1
ATOM 648 C CA . PHE A 1 86 ? 12.618 9.403 -20.506 1.00 48.41 86 PHE A CA 1
ATOM 649 C C . PHE A 1 86 ? 13.564 9.023 -21.651 1.00 48.41 86 PHE A C 1
ATOM 651 O O . PHE A 1 86 ? 13.170 9.141 -22.803 1.00 48.41 86 PHE A O 1
ATOM 658 N N . GLY A 1 87 ? 14.771 8.517 -21.382 1.00 46.56 87 GLY A N 1
ATOM 659 C CA . GLY A 1 87 ? 15.726 8.091 -22.415 1.00 46.56 87 GLY A CA 1
ATOM 660 C C . GLY A 1 87 ? 15.349 6.782 -23.116 1.00 46.56 87 GLY A C 1
ATOM 661 O O . GLY A 1 87 ? 15.673 6.606 -24.293 1.00 46.56 87 GLY A O 1
ATOM 662 N N . LYS A 1 88 ? 14.621 5.876 -22.444 1.00 46.50 88 LYS A N 1
ATOM 663 C CA . LYS A 1 88 ? 13.974 4.728 -23.104 1.00 46.50 88 LYS A CA 1
ATOM 664 C C . LYS A 1 88 ? 12.633 5.097 -23.748 1.00 46.50 88 LYS A C 1
ATOM 666 O O . LYS A 1 88 ? 12.376 4.659 -24.863 1.00 46.50 88 LYS A O 1
ATOM 671 N N . ALA A 1 89 ? 11.829 5.971 -23.137 1.00 47.03 89 ALA A N 1
ATOM 672 C CA . ALA A 1 89 ? 10.568 6.443 -23.725 1.00 47.03 89 ALA A CA 1
ATOM 673 C C . ALA A 1 89 ? 10.764 7.337 -24.972 1.00 47.03 89 ALA A C 1
ATOM 675 O O . ALA A 1 89 ? 9.934 7.317 -25.882 1.00 47.03 89 ALA A O 1
ATOM 676 N N . ALA A 1 90 ? 11.875 8.078 -25.063 1.00 43.25 90 ALA A N 1
ATOM 677 C CA . ALA A 1 90 ? 12.197 8.951 -26.196 1.00 43.25 90 ALA A CA 1
ATOM 678 C C . ALA A 1 90 ? 12.530 8.196 -27.494 1.00 43.25 90 ALA A C 1
ATOM 680 O O . ALA A 1 90 ? 12.446 8.787 -28.568 1.00 43.25 90 ALA A O 1
ATOM 681 N N . ARG A 1 91 ? 12.865 6.898 -27.433 1.00 47.12 91 ARG A N 1
ATOM 682 C CA . ARG A 1 91 ? 13.090 6.084 -28.640 1.00 47.12 91 ARG A CA 1
ATOM 683 C C . ARG A 1 91 ? 11.800 5.601 -29.313 1.00 47.12 91 ARG A C 1
ATOM 685 O O . ARG A 1 91 ? 11.878 5.118 -30.436 1.00 47.12 91 ARG A O 1
ATOM 692 N N . GLY A 1 92 ? 10.636 5.753 -28.670 1.00 53.53 92 GLY A N 1
ATOM 693 C CA . GLY A 1 92 ? 9.370 5.203 -29.170 1.00 53.53 92 GLY A CA 1
ATOM 694 C C . GLY A 1 92 ? 8.254 6.202 -29.489 1.00 53.53 92 GLY A C 1
ATOM 695 O O . GLY A 1 92 ? 7.428 5.898 -30.343 1.00 53.53 92 GLY A O 1
ATOM 696 N N . MET A 1 93 ? 8.166 7.377 -28.850 1.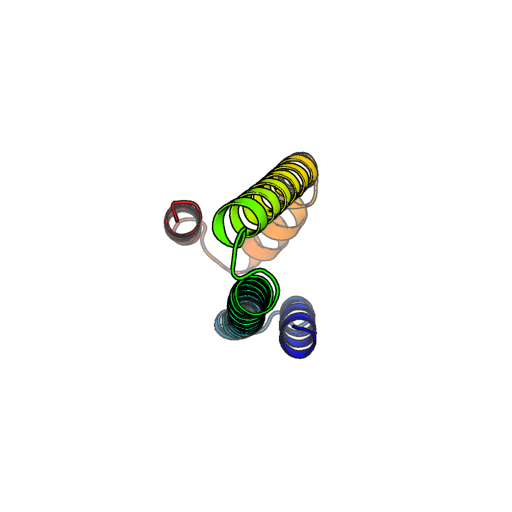00 50.88 93 MET A N 1
ATOM 697 C CA . MET A 1 93 ? 6.990 8.249 -29.029 1.00 50.88 93 MET A CA 1
ATOM 698 C C . MET A 1 93 ? 7.289 9.750 -28.913 1.00 50.88 93 MET A C 1
ATOM 700 O O . MET A 1 93 ? 7.805 10.240 -27.913 1.00 50.88 93 MET A O 1
ATOM 704 N N . THR A 1 94 ? 6.866 10.495 -29.937 1.00 47.72 94 THR A N 1
ATOM 705 C CA . THR A 1 94 ? 6.874 11.962 -30.044 1.00 47.72 94 THR A CA 1
ATOM 706 C C . THR A 1 94 ? 6.306 12.671 -28.803 1.00 47.72 94 THR A C 1
ATOM 708 O O . THR A 1 94 ? 5.141 12.507 -28.435 1.00 47.72 94 THR A O 1
ATOM 711 N N . ALA A 1 95 ? 7.137 13.534 -28.215 1.00 50.94 95 ALA A N 1
ATOM 712 C CA . ALA A 1 95 ? 7.049 14.143 -26.884 1.00 50.94 95 ALA A CA 1
ATOM 713 C C . ALA A 1 95 ? 5.791 14.976 -26.531 1.00 50.94 95 ALA A C 1
ATOM 715 O O . ALA A 1 95 ? 5.594 15.310 -25.364 1.00 50.94 95 ALA A O 1
ATOM 716 N N . LYS A 1 96 ? 4.909 15.323 -27.477 1.00 44.94 96 LYS A N 1
ATOM 717 C CA . LYS A 1 96 ? 3.804 16.270 -27.209 1.00 44.94 96 LYS A CA 1
ATOM 718 C C . LYS A 1 96 ? 2.549 15.657 -26.572 1.00 44.94 96 LYS A C 1
ATOM 720 O O . LYS A 1 96 ? 1.764 16.388 -25.976 1.00 44.94 96 LYS A O 1
ATOM 725 N N . ARG A 1 97 ? 2.339 14.338 -26.662 1.00 51.09 97 ARG A N 1
ATOM 726 C CA . ARG A 1 97 ? 1.081 13.699 -26.205 1.00 51.09 97 ARG A CA 1
ATOM 727 C C . ARG A 1 97 ? 1.128 13.210 -24.751 1.00 51.09 97 ARG A C 1
ATOM 729 O O . ARG A 1 97 ? 0.090 13.129 -24.104 1.00 51.09 97 ARG A O 1
ATOM 736 N N . TYR A 1 98 ? 2.330 12.972 -24.221 1.00 49.78 98 TYR A N 1
ATOM 737 C CA . TYR A 1 98 ? 2.542 12.466 -22.861 1.00 49.78 98 TYR A CA 1
ATOM 738 C C . TYR A 1 98 ? 2.451 13.553 -21.779 1.00 49.78 98 TYR A C 1
ATOM 740 O O . TYR A 1 98 ? 1.841 13.308 -20.740 1.00 49.78 98 TYR A O 1
ATOM 748 N N . GLN A 1 99 ? 2.948 14.776 -22.028 1.00 43.81 99 GLN A N 1
ATOM 749 C CA . GLN A 1 99 ? 2.795 15.885 -21.068 1.00 43.81 99 GLN A CA 1
ATOM 750 C C . GLN A 1 99 ? 1.323 16.227 -20.789 1.00 43.81 99 GLN A C 1
ATOM 752 O O . GLN A 1 99 ? 0.981 16.574 -19.665 1.00 43.81 99 GLN A O 1
ATOM 757 N N . SER A 1 100 ? 0.430 16.055 -21.770 1.00 43.75 100 SER A N 1
ATOM 758 C CA . SER A 1 100 ? -1.008 16.298 -21.587 1.00 43.75 100 SER A CA 1
ATOM 759 C C . SER A 1 100 ? -1.717 15.199 -20.779 1.00 43.75 100 SER A C 1
ATOM 761 O O . SER A 1 100 ? -2.718 15.481 -20.127 1.00 43.75 100 SER A O 1
ATOM 763 N N . MET A 1 101 ? -1.211 13.958 -20.79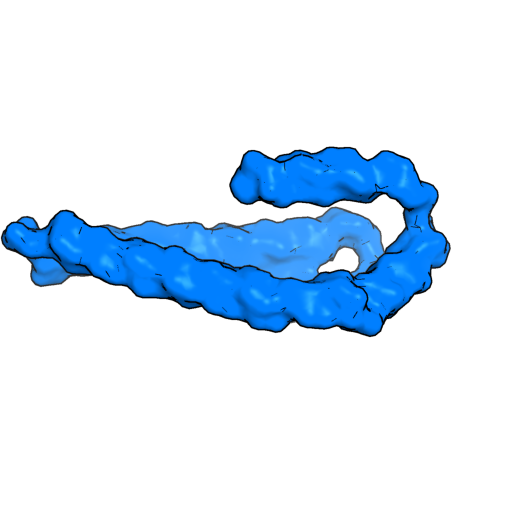0 1.00 50.66 101 MET A N 1
ATOM 764 C CA . MET A 1 101 ? -1.789 12.841 -20.027 1.00 50.66 101 MET A CA 1
ATOM 765 C C . MET A 1 101 ? -1.248 12.789 -18.591 1.00 50.66 101 MET A C 1
ATOM 767 O O . MET A 1 101 ? -2.021 12.597 -17.657 1.00 50.66 101 MET A O 1
ATOM 771 N N . ALA A 1 102 ? 0.049 13.056 -18.404 1.00 48.06 102 ALA A N 1
ATOM 772 C CA . ALA A 1 102 ? 0.671 13.141 -17.082 1.00 48.06 102 ALA A CA 1
ATOM 773 C C . ALA A 1 102 ? 0.080 14.285 -16.237 1.00 48.06 102 ALA A C 1
ATOM 775 O O . ALA A 1 102 ? -0.203 14.088 -15.059 1.00 48.06 102 ALA A O 1
ATOM 776 N N . LEU A 1 103 ? -0.198 15.443 -16.851 1.00 41.00 103 LEU A N 1
ATOM 777 C CA . LEU A 1 103 ? -0.835 16.575 -16.168 1.00 41.00 103 LEU A CA 1
ATOM 778 C C . LEU A 1 103 ? -2.302 16.294 -15.784 1.00 41.00 103 LEU A C 1
ATOM 780 O O . LEU A 1 103 ? -2.812 16.908 -14.860 1.00 41.00 103 LEU A O 1
ATOM 784 N N . LYS A 1 104 ? -2.989 15.366 -16.466 1.00 36.38 104 LYS A N 1
ATOM 785 C CA . LYS A 1 104 ? -4.383 14.994 -16.151 1.00 36.38 104 LYS A CA 1
ATOM 786 C C . LYS A 1 104 ? -4.492 13.919 -15.072 1.00 36.38 104 LYS A C 1
ATOM 788 O O . LYS A 1 104 ? -5.482 13.898 -14.355 1.00 36.38 104 LYS A O 1
ATOM 793 N N . VAL A 1 105 ? -3.495 13.041 -14.957 1.00 48.28 105 VAL A N 1
ATOM 794 C CA . VAL A 1 105 ? -3.447 11.991 -13.924 1.00 48.28 105 VAL A CA 1
ATOM 795 C C . VAL A 1 105 ? -2.856 12.511 -12.611 1.00 48.28 105 VAL A C 1
ATOM 797 O O . VAL A 1 105 ? -3.260 12.048 -11.558 1.00 48.28 105 VAL A O 1
ATOM 800 N N . ALA A 1 106 ? -1.957 13.501 -12.649 1.00 37.78 106 AL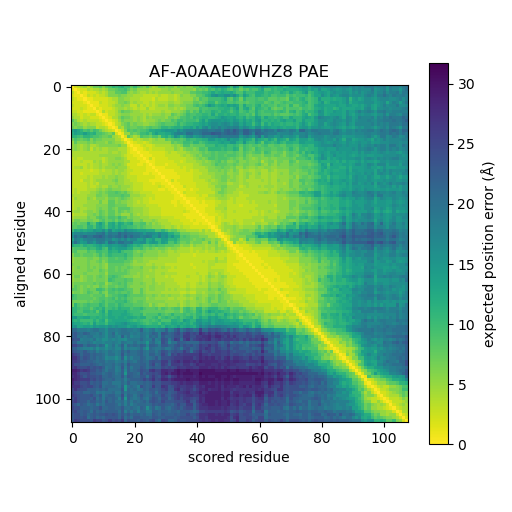A A N 1
ATOM 801 C CA . ALA A 1 106 ? -1.406 14.132 -11.444 1.00 37.78 106 ALA A CA 1
ATOM 802 C C . ALA A 1 106 ? -2.336 15.180 -10.788 1.00 37.78 106 ALA A C 1
ATOM 804 O O . ALA A 1 106 ? -1.987 15.730 -9.749 1.00 37.78 106 ALA A O 1
ATOM 805 N N . VAL A 1 107 ? -3.485 15.490 -11.406 1.00 38.22 107 VAL A N 1
ATOM 806 C CA . VAL A 1 107 ? -4.505 16.437 -10.898 1.00 38.22 107 VAL A CA 1
ATOM 807 C C . VAL A 1 107 ? -5.734 15.696 -10.329 1.00 38.22 107 VAL A C 1
ATOM 809 O O . VAL A 1 107 ? -6.748 16.316 -10.019 1.00 38.22 107 VAL A O 1
ATOM 812 N N . PHE A 1 108 ? -5.633 14.376 -10.142 1.00 38.81 108 PHE A N 1
ATOM 813 C CA . PHE A 1 108 ? -6.530 13.600 -9.282 1.00 38.81 108 PHE A CA 1
ATOM 814 C C . PHE A 1 108 ? -5.795 13.127 -8.030 1.00 38.81 108 PHE A C 1
ATOM 816 O O . PHE A 1 108 ? -4.609 12.746 -8.158 1.00 38.81 108 PHE A O 1
#